Protein AF-A0A811Z339-F1 (afdb_monomer_lite)

pLDDT: mean 72.76, std 10.9, range [42.09, 88.31]

Secondary structure (DSSP, 8-state):
---TT-EEEEEETTSSEEEEE--TTS-GGGGSHHHHHHHHHHHHHHHTTT-----EEEEE-SSEEEEEEEETTEEEEEEEETTTTHHHHHHHHHHHHT-

Foldseek 3Di:
DDQPQKWKFKDFPQDQTPDTDHDPPFDPVCNDPVNVNVQVVVQVVVCVVVDPRRQWDWDDDPFKIWIWGDPVRMIMIIIGTDCSCVVVVVVVVVVVVVD

Structure (mmCIF, N/CA/C/O backbone):
data_AF-A0A811Z339-F1
#
_entry.id   AF-A0A811Z339-F1
#
loop_
_atom_site.group_PDB
_atom_site.id
_atom_site.type_symbol
_atom_site.label_atom_id
_atom_site.label_alt_id
_atom_site.label_comp_id
_atom_site.label_asym_id
_atom_site.label_entity_id
_atom_site.label_seq_id
_atom_site.pdbx_PDB_ins_code
_atom_site.Cartn_x
_atom_site.Cartn_y
_atom_site.Cartn_z
_atom_site.occupancy
_atom_site.B_iso_or_equiv
_atom_site.auth_seq_id
_atom_site.auth_comp_id
_atom_site.auth_asym_id
_atom_site.auth_atom_id
_atom_site.pdbx_PDB_model_num
ATOM 1 N N . MET A 1 1 ? -3.904 -16.582 2.461 1.00 47.53 1 MET A N 1
ATOM 2 C CA . MET A 1 1 ? -3.238 -16.824 1.163 1.00 47.53 1 MET A CA 1
ATOM 3 C C . MET A 1 1 ? -1.976 -15.963 1.097 1.00 47.53 1 MET A C 1
ATOM 5 O O . MET A 1 1 ? -2.031 -14.847 1.594 1.00 47.53 1 MET A O 1
ATOM 9 N N . MET A 1 2 ? -0.844 -16.449 0.571 1.00 55.31 2 MET A N 1
ATOM 10 C CA . MET A 1 2 ? 0.284 -15.567 0.220 1.00 55.31 2 MET A CA 1
ATOM 11 C C . MET A 1 2 ? 0.081 -15.102 -1.221 1.00 55.31 2 MET A C 1
ATOM 13 O O . MET A 1 2 ? -0.121 -15.940 -2.095 1.00 55.31 2 MET A O 1
ATOM 17 N N . ILE A 1 3 ? 0.079 -13.789 -1.447 1.00 60.38 3 ILE A N 1
ATOM 18 C CA . ILE A 1 3 ? -0.035 -13.201 -2.785 1.00 60.38 3 ILE A CA 1
ATOM 19 C C . ILE A 1 3 ? 1.381 -12.896 -3.255 1.00 60.38 3 ILE A C 1
ATOM 21 O O . ILE A 1 3 ? 2.067 -12.043 -2.689 1.00 60.38 3 ILE A O 1
ATOM 25 N N . GLU A 1 4 ? 1.836 -13.643 -4.253 1.00 57.75 4 GLU A N 1
ATOM 26 C CA . GLU A 1 4 ? 3.104 -13.377 -4.923 1.00 57.75 4 GLU A CA 1
ATOM 27 C C . GLU A 1 4 ? 3.025 -12.007 -5.615 1.00 57.75 4 GLU A C 1
ATOM 29 O O . GLU A 1 4 ? 1.998 -11.674 -6.195 1.00 57.75 4 GLU A O 1
ATOM 34 N N . GLY A 1 5 ? 4.059 -11.170 -5.474 1.00 59.91 5 GLY A N 1
ATOM 35 C CA . GLY A 1 5 ? 4.031 -9.794 -5.999 1.00 59.91 5 GLY A CA 1
ATOM 36 C C . GLY A 1 5 ? 3.316 -8.764 -5.111 1.00 59.91 5 GLY A C 1
ATOM 37 O O . GLY A 1 5 ? 3.248 -7.592 -5.475 1.00 59.91 5 GLY A O 1
ATOM 38 N N . LEU A 1 6 ? 2.832 -9.148 -3.921 1.00 66.19 6 LEU A N 1
ATOM 39 C CA . LEU A 1 6 ? 2.237 -8.205 -2.972 1.00 66.19 6 LEU A CA 1
ATOM 40 C C . LEU A 1 6 ? 3.304 -7.348 -2.287 1.00 66.19 6 LEU A C 1
ATOM 42 O O . LEU A 1 6 ? 4.065 -7.806 -1.433 1.00 66.19 6 LEU A O 1
ATOM 46 N N . HIS A 1 7 ? 3.299 -6.062 -2.599 1.00 73.94 7 HIS A N 1
ATOM 47 C CA . HIS A 1 7 ? 4.124 -5.061 -1.945 1.00 73.94 7 HIS A CA 1
ATOM 48 C C . HIS A 1 7 ? 3.303 -4.364 -0.866 1.00 73.94 7 HIS A C 1
ATOM 50 O O . HIS A 1 7 ? 2.223 -3.842 -1.136 1.00 73.94 7 HIS A O 1
ATOM 56 N N . THR A 1 8 ? 3.806 -4.352 0.367 1.00 67.06 8 THR A N 1
ATOM 57 C CA . THR A 1 8 ? 3.093 -3.759 1.503 1.00 67.06 8 THR A CA 1
ATOM 58 C C . THR A 1 8 ? 3.886 -2.600 2.079 1.00 67.06 8 THR A C 1
ATOM 60 O O . THR A 1 8 ? 5.051 -2.742 2.459 1.00 67.06 8 THR A O 1
ATOM 63 N N . VAL A 1 9 ? 3.233 -1.448 2.186 1.00 70.38 9 VAL A N 1
ATOM 64 C CA . VAL A 1 9 ? 3.775 -0.267 2.855 1.00 70.38 9 VAL A CA 1
ATOM 65 C C . VAL A 1 9 ? 2.864 0.113 4.009 1.00 70.38 9 VAL A C 1
ATOM 67 O O . VAL A 1 9 ? 1.667 0.329 3.820 1.00 70.38 9 VAL A O 1
ATOM 70 N N . VAL A 1 10 ? 3.442 0.219 5.203 1.00 70.38 10 VAL A N 1
ATOM 71 C CA . VAL A 1 10 ? 2.767 0.731 6.396 1.00 70.38 10 VAL A CA 1
ATOM 72 C C . VAL A 1 10 ? 3.414 2.052 6.785 1.00 70.38 10 VAL A C 1
ATOM 74 O O . VAL A 1 10 ? 4.616 2.114 7.061 1.00 70.38 10 VAL A O 1
ATOM 77 N N . SER A 1 11 ? 2.604 3.105 6.826 1.00 69.00 11 SER A N 1
ATOM 78 C CA . SER A 1 11 ? 3.047 4.463 7.144 1.00 69.00 11 SER A CA 1
ATOM 79 C C . SER A 1 11 ? 2.195 5.064 8.260 1.00 69.00 11 SER A C 1
ATOM 81 O O . SER A 1 11 ? 0.983 4.849 8.312 1.00 69.00 11 SER A O 1
ATOM 83 N N . ASP A 1 12 ? 2.816 5.855 9.136 1.00 72.31 12 ASP A N 1
ATOM 84 C CA . ASP A 1 12 ? 2.089 6.757 10.038 1.00 72.31 12 ASP A CA 1
ATOM 85 C C . ASP A 1 12 ? 1.454 7.905 9.225 1.00 72.31 12 ASP A C 1
ATOM 87 O O . ASP A 1 12 ? 2.008 8.328 8.207 1.00 72.31 12 ASP A O 1
ATOM 91 N N . LYS A 1 13 ? 0.296 8.417 9.665 1.00 60.19 13 LYS A N 1
ATOM 92 C CA . LYS A 1 13 ? -0.650 9.311 8.952 1.00 60.19 13 LYS A CA 1
ATOM 93 C C . LYS A 1 13 ? -0.142 10.688 8.503 1.00 60.19 13 LYS A C 1
ATOM 95 O O . LYS A 1 13 ? -0.928 11.552 8.126 1.00 60.19 13 LYS A O 1
ATOM 100 N N . GLY A 1 14 ? 1.162 10.881 8.471 1.00 58.00 14 GLY A N 1
ATOM 101 C CA . GLY A 1 14 ? 1.822 12.045 7.898 1.00 58.00 14 GLY A CA 1
ATOM 102 C C . GLY A 1 14 ? 3.342 11.927 7.916 1.00 58.00 14 GLY A C 1
ATOM 103 O O . GLY A 1 14 ? 4.018 12.952 7.893 1.00 58.00 14 GLY A O 1
ATOM 104 N N . ARG A 1 15 ? 3.897 10.711 8.035 1.00 53.53 15 ARG A N 1
ATOM 105 C CA . ARG A 1 15 ? 5.340 10.491 8.209 1.00 53.53 15 ARG A CA 1
ATOM 106 C C . ARG A 1 15 ? 5.879 9.401 7.281 1.00 53.53 15 ARG A C 1
ATOM 108 O O . ARG A 1 15 ? 5.136 8.712 6.587 1.00 53.53 15 ARG A O 1
ATOM 115 N N . VAL A 1 16 ? 7.207 9.306 7.272 1.00 60.03 16 VAL A N 1
ATOM 116 C CA . VAL A 1 16 ? 8.035 8.326 6.554 1.00 60.03 16 VAL A CA 1
ATOM 117 C C . VAL A 1 16 ? 7.474 6.901 6.726 1.00 60.03 16 VAL A C 1
ATOM 119 O O . VAL A 1 16 ? 7.063 6.558 7.840 1.00 60.03 16 VAL A O 1
ATOM 122 N N . PRO A 1 17 ? 7.468 6.068 5.664 1.00 61.91 17 PRO A N 1
ATOM 123 C CA . PRO A 1 17 ? 7.095 4.659 5.763 1.00 61.91 17 PRO A CA 1
ATOM 124 C C . PRO A 1 17 ? 7.807 3.987 6.933 1.00 61.91 17 PRO A C 1
ATOM 126 O O . PRO A 1 17 ? 9.033 4.006 7.011 1.00 61.91 17 PRO A O 1
ATOM 129 N N . SER A 1 18 ? 7.033 3.436 7.864 1.00 64.12 18 SER A N 1
ATOM 130 C CA . SER A 1 18 ? 7.566 2.831 9.087 1.00 64.12 18 SER A CA 1
ATOM 131 C C . SER A 1 18 ? 7.969 1.379 8.849 1.00 64.12 18 SER A C 1
ATOM 133 O O . SER A 1 18 ? 8.941 0.908 9.430 1.00 64.12 18 SER A O 1
ATOM 135 N N . ILE A 1 19 ? 7.247 0.677 7.968 1.00 67.94 19 ILE A N 1
ATOM 136 C CA . ILE A 1 19 ? 7.571 -0.684 7.534 1.00 67.94 19 ILE A CA 1
ATOM 137 C C . ILE A 1 19 ? 7.314 -0.780 6.032 1.00 67.94 19 ILE A C 1
ATOM 139 O O . ILE A 1 19 ? 6.223 -0.468 5.551 1.00 67.94 19 ILE A O 1
ATOM 143 N N . LYS A 1 20 ? 8.330 -1.221 5.293 1.00 69.56 20 LYS A N 1
ATOM 144 C CA . LYS A 1 20 ? 8.274 -1.430 3.848 1.00 69.56 20 LYS A CA 1
ATOM 145 C C . LYS A 1 20 ? 8.669 -2.873 3.562 1.00 69.56 20 LYS A C 1
ATOM 147 O O . LYS A 1 20 ? 9.825 -3.236 3.749 1.00 69.56 20 LYS A O 1
ATOM 152 N N . VAL A 1 21 ? 7.713 -3.680 3.113 1.00 71.00 21 VAL A N 1
ATOM 153 C CA . VAL A 1 21 ? 7.967 -5.033 2.608 1.00 71.00 21 VAL A CA 1
ATOM 154 C C . VAL A 1 21 ? 7.761 -4.986 1.107 1.00 71.00 21 VAL A C 1
ATOM 156 O O . VAL A 1 21 ? 6.635 -4.902 0.617 1.00 71.00 21 VAL A O 1
ATOM 159 N N . VAL A 1 22 ? 8.872 -4.940 0.382 1.00 68.56 22 VAL A N 1
ATOM 160 C CA . VAL A 1 22 ? 8.888 -4.718 -1.060 1.00 68.56 22 VAL A CA 1
ATOM 161 C C . VAL A 1 22 ? 9.860 -5.699 -1.697 1.00 68.56 22 VAL A C 1
ATOM 163 O O . VAL A 1 22 ? 11.024 -5.734 -1.321 1.00 68.56 22 VAL A O 1
ATOM 166 N N . ASN A 1 23 ? 9.360 -6.481 -2.652 1.00 69.25 23 ASN A N 1
ATOM 167 C CA . ASN A 1 23 ? 10.168 -7.199 -3.634 1.00 69.25 23 ASN A CA 1
ATOM 168 C C . ASN A 1 23 ? 10.616 -6.241 -4.766 1.00 69.25 23 ASN A C 1
ATOM 170 O O . ASN A 1 23 ? 9.959 -5.228 -5.008 1.00 69.25 23 ASN A O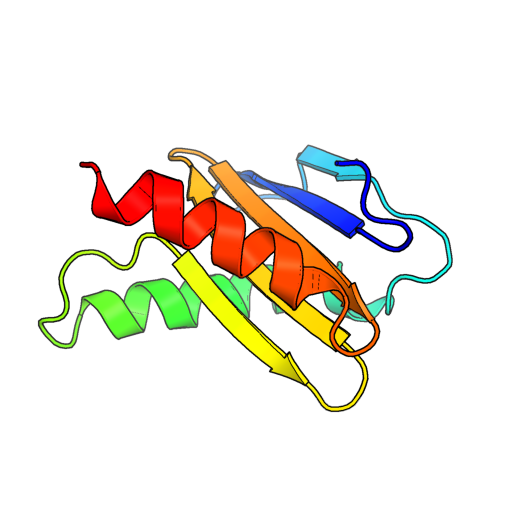 1
ATOM 174 N N . ASP A 1 24 ? 11.680 -6.586 -5.487 1.00 70.88 24 ASP A N 1
ATOM 175 C CA . ASP A 1 24 ? 12.305 -5.815 -6.575 1.00 70.88 24 ASP A CA 1
ATOM 176 C C . ASP A 1 24 ? 11.351 -5.499 -7.745 1.00 70.88 24 ASP A C 1
ATOM 178 O O . ASP A 1 24 ? 11.612 -4.608 -8.547 1.00 70.88 24 ASP A O 1
ATOM 182 N N . ASN A 1 25 ? 10.208 -6.186 -7.817 1.00 74.44 25 ASN A N 1
ATOM 183 C CA . ASN A 1 25 ? 9.190 -6.006 -8.855 1.00 74.44 25 ASN A CA 1
ATOM 184 C C . ASN A 1 25 ? 8.221 -4.828 -8.609 1.00 74.44 25 ASN A C 1
ATOM 186 O O . ASN A 1 25 ? 7.348 -4.582 -9.448 1.00 74.44 25 ASN A O 1
ATOM 190 N N . ALA A 1 26 ? 8.335 -4.110 -7.482 1.00 74.19 26 ALA A N 1
ATOM 191 C CA . ALA A 1 26 ? 7.465 -2.966 -7.203 1.00 74.19 26 ALA A CA 1
ATOM 192 C C . ALA A 1 26 ? 7.815 -1.777 -8.099 1.00 74.19 26 ALA A C 1
ATOM 194 O O . ALA A 1 26 ? 8.987 -1.395 -8.159 1.00 74.19 26 ALA A O 1
ATOM 195 N N . PRO A 1 27 ? 6.824 -1.077 -8.680 1.00 80.50 27 PRO A N 1
ATOM 196 C CA . PRO A 1 27 ? 7.105 0.176 -9.363 1.00 80.50 27 PRO A CA 1
ATOM 197 C C . PRO A 1 27 ? 7.652 1.210 -8.363 1.00 80.50 27 PRO A C 1
ATOM 199 O O . PRO A 1 27 ? 6.971 1.582 -7.406 1.00 80.50 27 PRO A O 1
ATOM 202 N N . GLU A 1 28 ? 8.879 1.688 -8.568 1.00 80.19 28 GLU A N 1
ATOM 203 C CA . GLU A 1 28 ? 9.630 2.480 -7.579 1.00 80.19 28 GLU A CA 1
ATOM 204 C C . GLU A 1 28 ? 8.885 3.750 -7.125 1.00 80.19 28 GLU A C 1
ATOM 206 O O . GLU A 1 28 ? 8.875 4.095 -5.938 1.00 80.19 28 GLU A O 1
ATOM 211 N N . HIS A 1 29 ? 8.183 4.417 -8.049 1.00 81.62 29 HIS A N 1
ATOM 212 C CA . HIS A 1 29 ? 7.439 5.650 -7.768 1.00 81.62 29 HIS A CA 1
ATOM 213 C C . HIS A 1 29 ? 6.267 5.441 -6.799 1.00 81.62 29 HIS A C 1
ATOM 215 O O . HIS A 1 29 ? 5.894 6.374 -6.089 1.00 81.62 29 HIS A O 1
ATOM 221 N N . THR A 1 30 ? 5.710 4.227 -6.719 1.00 79.38 30 THR A N 1
ATOM 222 C CA . THR A 1 30 ? 4.570 3.907 -5.835 1.00 79.38 30 THR A CA 1
ATOM 223 C C . THR A 1 30 ? 4.947 3.929 -4.355 1.00 79.38 30 THR A C 1
ATOM 225 O O . THR A 1 30 ? 4.092 4.030 -3.479 1.00 79.38 30 THR A O 1
ATOM 228 N N . LEU A 1 31 ? 6.246 3.868 -4.066 1.00 79.25 31 LEU A N 1
ATOM 229 C CA . LEU A 1 31 ? 6.799 3.801 -2.717 1.00 79.25 31 LEU A CA 1
ATOM 230 C C . LEU A 1 31 ? 7.224 5.182 -2.213 1.00 79.25 31 LEU A C 1
ATOM 232 O O . LEU A 1 31 ? 7.613 5.327 -1.052 1.00 79.25 31 LEU A O 1
ATOM 236 N N . GLN A 1 32 ? 7.168 6.197 -3.078 1.00 83.62 32 GLN A N 1
ATOM 237 C CA . GLN A 1 32 ? 7.517 7.559 -2.716 1.00 83.62 32 GLN A CA 1
ATOM 238 C C . GLN A 1 32 ? 6.462 8.142 -1.762 1.00 83.62 32 GLN A C 1
ATOM 240 O O . GLN A 1 32 ? 5.259 7.996 -2.005 1.00 83.62 32 GLN A O 1
ATOM 245 N N . PRO A 1 33 ? 6.874 8.882 -0.715 1.00 79.56 33 PRO A N 1
ATOM 246 C CA . PRO A 1 33 ? 5.940 9.508 0.220 1.00 79.56 33 PRO A CA 1
ATOM 247 C C . PRO A 1 33 ? 4.884 10.388 -0.461 1.00 79.56 33 PRO A C 1
ATOM 249 O O . PRO A 1 33 ? 3.737 10.421 -0.017 1.00 79.56 33 PRO A O 1
ATOM 252 N N . GLY A 1 34 ? 5.246 11.065 -1.558 1.00 82.56 34 GLY A N 1
ATOM 253 C CA . GLY A 1 34 ? 4.326 11.902 -2.333 1.00 82.56 34 GLY A CA 1
ATOM 254 C C . GLY A 1 34 ? 3.171 11.113 -2.955 1.00 82.56 34 GLY A C 1
ATOM 255 O O . GLY A 1 34 ? 2.021 11.538 -2.854 1.00 82.56 34 GLY A O 1
ATOM 256 N N . PHE A 1 35 ? 3.454 9.934 -3.516 1.00 85.38 35 PHE A N 1
ATOM 257 C CA . PHE A 1 35 ? 2.441 9.053 -4.098 1.00 85.38 35 PHE A CA 1
ATOM 258 C C . PHE A 1 35 ? 1.463 8.546 -3.027 1.00 85.38 35 PHE A C 1
ATOM 260 O O . PHE A 1 35 ? 0.248 8.709 -3.153 1.00 85.38 35 PHE A O 1
ATOM 267 N N . LEU A 1 36 ? 1.993 8.019 -1.918 1.00 81.94 36 LEU A N 1
ATOM 268 C CA . LEU A 1 36 ? 1.190 7.486 -0.810 1.00 81.94 36 LEU A CA 1
ATOM 269 C C . LEU A 1 36 ? 0.327 8.567 -0.135 1.00 81.94 36 LEU A C 1
ATOM 271 O O . LEU A 1 36 ? -0.819 8.307 0.244 1.00 81.94 36 LEU A O 1
ATOM 275 N N . SER A 1 37 ? 0.856 9.790 -0.023 1.00 81.12 37 SER A N 1
ATOM 276 C CA . SER A 1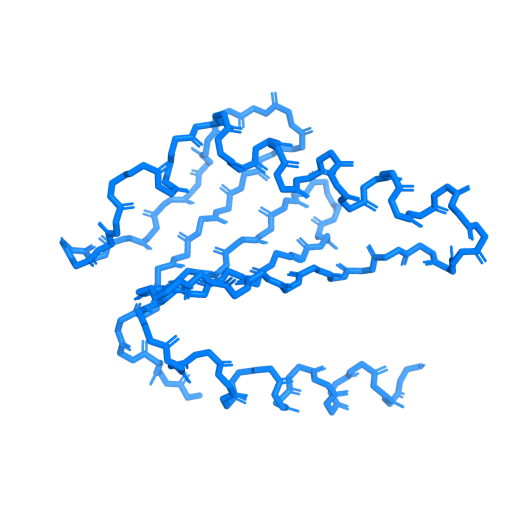 37 ? 0.138 10.942 0.539 1.00 81.12 37 SER A CA 1
ATOM 277 C C . SER A 1 37 ? -0.980 11.434 -0.381 1.00 81.12 37 SER A C 1
ATOM 279 O O . SER A 1 37 ? -2.056 11.790 0.101 1.00 81.12 37 SER A O 1
ATOM 2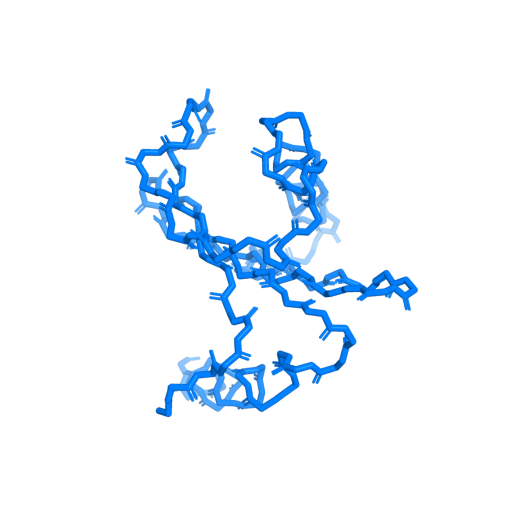81 N N . ALA A 1 38 ? -0.765 11.427 -1.701 1.00 81.06 38 ALA A N 1
ATOM 282 C CA . ALA A 1 38 ? -1.789 11.808 -2.672 1.00 81.06 38 ALA A CA 1
ATOM 283 C C . ALA A 1 38 ? -2.999 10.862 -2.608 1.00 81.06 38 ALA A C 1
ATOM 285 O O . ALA A 1 38 ? -4.137 11.326 -2.511 1.00 81.06 38 ALA A O 1
ATOM 286 N N . LEU A 1 39 ? -2.764 9.545 -2.560 1.00 79.38 39 LEU A N 1
ATOM 287 C CA . LEU A 1 39 ? -3.828 8.546 -2.400 1.00 79.38 39 LEU A CA 1
ATOM 288 C C . LEU A 1 39 ? -4.646 8.767 -1.115 1.00 79.38 39 LEU A C 1
ATOM 290 O O . LEU A 1 39 ? -5.880 8.691 -1.124 1.00 79.38 39 LEU A O 1
ATOM 294 N N . ARG A 1 40 ? -3.972 9.149 -0.024 1.00 76.62 40 ARG A N 1
ATOM 295 C CA . ARG A 1 40 ? -4.620 9.465 1.253 1.00 76.62 40 ARG A CA 1
ATOM 296 C C . ARG A 1 40 ? -5.445 10.754 1.205 1.00 76.62 40 ARG A C 1
ATOM 298 O O . ARG A 1 40 ? -6.520 10.841 1.811 1.00 76.62 40 ARG A O 1
ATOM 305 N N . LEU A 1 41 ? -4.966 11.766 0.486 1.00 77.25 41 LEU A N 1
ATOM 306 C CA . LEU A 1 41 ? -5.719 12.999 0.275 1.00 77.25 41 LEU A CA 1
ATOM 307 C 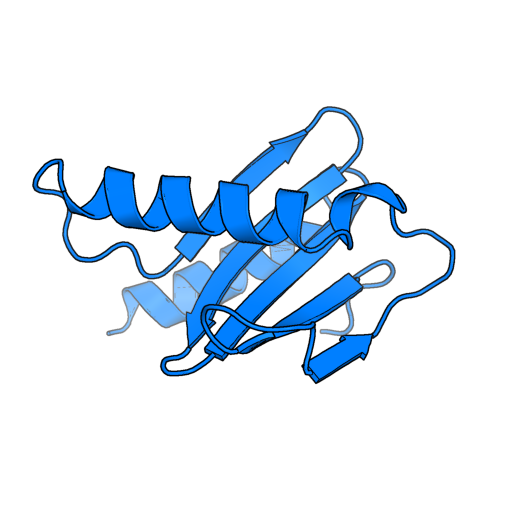C . LEU A 1 41 ? -7.014 12.717 -0.498 1.00 77.25 41 LEU A C 1
ATOM 309 O O . LEU A 1 41 ? -8.064 13.240 -0.125 1.00 77.25 41 LEU A O 1
ATOM 313 N N . HIS A 1 42 ? -6.963 11.852 -1.516 1.00 72.94 42 HIS A N 1
ATOM 314 C CA . HIS A 1 42 ? -8.153 11.412 -2.247 1.00 72.94 42 HIS A CA 1
ATOM 315 C C . HIS A 1 42 ? -9.161 10.692 -1.340 1.00 72.94 42 HIS A C 1
ATOM 317 O O . HIS A 1 42 ? -10.342 11.033 -1.373 1.00 72.94 42 HIS A O 1
ATOM 323 N N . GLN A 1 43 ? -8.705 9.792 -0.460 1.00 71.38 43 GLN A N 1
ATOM 324 C CA . GLN A 1 43 ? -9.562 9.154 0.553 1.00 71.38 43 GLN A CA 1
ATOM 325 C C . GLN A 1 43 ? -10.277 10.168 1.452 1.00 71.38 43 GLN A C 1
ATOM 327 O O . GLN A 1 43 ? -11.492 10.092 1.648 1.00 71.38 43 GLN A O 1
ATOM 332 N N . THR A 1 44 ? -9.515 11.126 1.989 1.00 68.62 44 THR A N 1
ATOM 333 C CA . THR A 1 44 ? -10.026 12.149 2.914 1.00 68.62 44 THR A CA 1
ATOM 334 C C . THR A 1 44 ? -11.032 13.063 2.217 1.00 68.62 44 THR A C 1
ATOM 336 O O . THR A 1 44 ? -12.083 13.364 2.774 1.00 68.62 44 THR A O 1
ATOM 339 N N . ARG A 1 45 ? -10.754 13.463 0.969 1.00 66.44 45 ARG A N 1
ATOM 340 C CA . ARG A 1 45 ? -11.679 14.269 0.160 1.00 66.44 45 ARG A CA 1
ATOM 341 C C . ARG A 1 45 ? -12.952 13.507 -0.199 1.00 66.44 45 ARG A C 1
ATOM 343 O O . ARG A 1 45 ? -14.023 14.097 -0.138 1.00 66.44 45 ARG A O 1
ATOM 350 N N . GLY A 1 46 ? -12.856 12.214 -0.510 1.00 62.31 46 GLY A N 1
ATOM 351 C CA . GLY A 1 46 ? -14.027 11.377 -0.776 1.00 62.31 46 GLY A CA 1
ATOM 352 C C . GLY A 1 46 ? -14.975 11.279 0.424 1.00 62.31 46 GLY A C 1
ATOM 353 O O . GLY A 1 46 ? -16.187 11.276 0.243 1.00 62.31 46 GLY A O 1
ATOM 354 N N . ALA A 1 47 ? -14.443 11.271 1.652 1.00 59.81 47 ALA A N 1
ATOM 355 C CA . ALA A 1 47 ? -15.256 11.238 2.870 1.00 59.81 47 ALA A CA 1
ATOM 356 C C . ALA A 1 47 ? -16.026 12.554 3.120 1.00 59.81 47 ALA A C 1
ATOM 358 O O . ALA A 1 47 ? -17.041 12.549 3.808 1.00 59.81 47 ALA A O 1
ATOM 359 N N . ASN A 1 48 ? -15.583 13.674 2.536 1.00 60.91 48 ASN A N 1
ATOM 360 C CA . ASN A 1 48 ? -16.254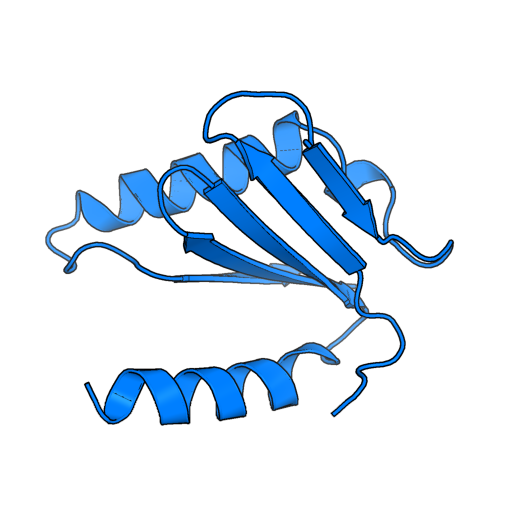 14.975 2.648 1.00 60.91 48 ASN A CA 1
ATOM 361 C C . ASN A 1 48 ? -17.435 15.139 1.669 1.00 60.91 48 ASN A C 1
ATOM 363 O O . ASN A 1 48 ? -18.126 16.152 1.719 1.00 60.91 48 ASN A O 1
ATOM 367 N N . LEU A 1 49 ? -17.678 14.166 0.780 1.00 60.53 49 LEU A N 1
ATOM 368 C CA . LEU A 1 49 ? -18.777 14.170 -0.198 1.00 60.53 49 LEU A CA 1
ATOM 369 C C . LEU A 1 49 ? -20.046 13.461 0.324 1.00 60.53 49 LEU A C 1
ATOM 371 O O . LEU A 1 49 ? -20.777 12.858 -0.454 1.00 60.53 49 LEU A O 1
ATOM 375 N N . ASN A 1 50 ? -20.310 13.503 1.636 1.00 57.22 50 ASN A N 1
ATOM 376 C CA . ASN A 1 50 ? -21.417 12.795 2.308 1.00 57.22 50 ASN A CA 1
ATOM 377 C C . ASN A 1 50 ? -21.413 11.258 2.168 1.00 57.22 50 ASN A C 1
ATOM 379 O O . ASN A 1 50 ? -22.388 10.604 2.539 1.00 57.22 50 ASN A O 1
ATOM 383 N N . PHE A 1 51 ? -20.319 10.656 1.698 1.00 55.50 51 PHE A N 1
ATOM 384 C CA . PHE A 1 51 ? -20.090 9.224 1.882 1.00 55.50 51 PHE A CA 1
ATOM 385 C C . PHE A 1 51 ? -19.698 8.964 3.342 1.00 55.50 51 PHE A C 1
ATOM 387 O O . PHE A 1 51 ? -18.984 9.765 3.951 1.00 55.50 51 PHE A O 1
ATOM 394 N N . GLN A 1 52 ? -20.146 7.843 3.924 1.00 59.41 52 GLN A N 1
ATOM 395 C CA . GLN A 1 52 ? -19.616 7.404 5.219 1.00 59.41 52 GLN A CA 1
ATOM 396 C C . GLN A 1 52 ? -18.083 7.333 5.149 1.00 59.41 52 GLN A C 1
ATOM 398 O O . GLN A 1 52 ? -17.517 7.101 4.083 1.00 59.41 52 GLN A O 1
ATOM 403 N N . LYS A 1 53 ? -17.405 7.544 6.286 1.00 61.72 53 LYS A N 1
ATOM 404 C CA . LYS A 1 53 ? -15.937 7.553 6.393 1.00 61.72 53 LYS A CA 1
ATOM 405 C C . LYS A 1 53 ? -15.317 6.418 5.558 1.00 61.72 53 LYS A C 1
ATOM 407 O O . LYS A 1 53 ? -15.443 5.252 5.927 1.00 61.72 53 LYS A O 1
ATOM 412 N N . ASN A 1 54 ? -14.660 6.772 4.448 1.00 62.31 54 ASN A N 1
ATOM 413 C CA . ASN A 1 54 ? -14.058 5.811 3.522 1.00 62.31 54 ASN A CA 1
ATOM 414 C C . ASN A 1 54 ? -12.989 4.994 4.250 1.00 62.31 54 ASN A C 1
ATOM 416 O O . ASN A 1 54 ? -11.923 5.516 4.577 1.00 62.31 54 ASN A O 1
ATOM 420 N N . LYS A 1 55 ? -13.287 3.721 4.523 1.00 67.25 55 LYS A N 1
ATOM 421 C CA . LYS A 1 55 ? -12.356 2.811 5.204 1.00 67.25 55 LYS A CA 1
ATOM 422 C C . LYS A 1 55 ? -11.212 2.393 4.273 1.00 67.25 55 LYS A C 1
ATOM 424 O O . LYS A 1 55 ? -10.075 2.290 4.727 1.00 67.25 55 LYS A O 1
ATOM 429 N N . ASN A 1 56 ? -11.506 2.243 2.976 1.00 73.88 56 ASN A N 1
ATOM 430 C CA . ASN A 1 56 ? -10.593 1.721 1.957 1.00 73.88 56 ASN A CA 1
ATOM 431 C C . ASN A 1 56 ? -10.644 2.579 0.669 1.00 73.88 56 ASN A C 1
ATOM 433 O O . ASN A 1 56 ? -11.675 3.175 0.365 1.00 73.88 56 ASN A O 1
ATOM 437 N N . ASN A 1 57 ? -9.553 2.626 -0.101 1.00 79.69 57 ASN A N 1
ATOM 438 C CA . ASN A 1 57 ? -9.474 3.180 -1.463 1.00 79.69 57 ASN A CA 1
ATOM 439 C C . ASN A 1 57 ? -8.757 2.185 -2.370 1.00 79.69 57 ASN A C 1
ATOM 441 O O . ASN A 1 57 ? -7.741 1.626 -1.965 1.00 79.69 57 ASN A O 1
ATOM 445 N N . ILE A 1 58 ? -9.273 1.998 -3.581 1.00 84.69 58 ILE A N 1
ATOM 446 C CA . ILE A 1 58 ? -8.711 1.095 -4.581 1.00 84.69 58 ILE A CA 1
ATOM 447 C C . ILE A 1 58 ? -8.474 1.891 -5.852 1.00 84.69 58 ILE A C 1
ATOM 449 O O . ILE A 1 58 ? -9.392 2.507 -6.390 1.00 84.69 58 ILE A O 1
ATOM 453 N N . CYS A 1 59 ? -7.232 1.890 -6.315 1.00 85.12 59 CYS A N 1
ATOM 454 C CA . CYS A 1 59 ? -6.807 2.595 -7.513 1.00 85.12 59 CYS A CA 1
ATOM 455 C C . CYS A 1 59 ? -6.252 1.593 -8.523 1.00 85.12 59 CYS A C 1
ATOM 457 O O . CYS A 1 59 ? -5.330 0.838 -8.215 1.00 85.12 59 CYS A O 1
ATOM 459 N N . TYR A 1 60 ? -6.807 1.622 -9.731 1.00 86.62 60 TYR A N 1
ATOM 460 C CA . TYR A 1 60 ? -6.361 0.820 -10.863 1.00 86.62 60 TYR A CA 1
ATOM 461 C C . TYR A 1 60 ? -5.510 1.693 -11.786 1.00 86.62 60 TYR A C 1
ATOM 463 O O . TYR A 1 60 ? -5.975 2.729 -12.263 1.00 86.62 60 TYR A O 1
ATOM 471 N N . TYR A 1 61 ? -4.274 1.275 -12.037 1.00 87.19 61 TYR A N 1
ATOM 472 C CA . TYR A 1 61 ? -3.393 1.854 -13.047 1.00 87.19 61 TYR A CA 1
ATOM 473 C C . TYR A 1 61 ? -3.158 0.828 -14.160 1.00 87.19 61 TYR A C 1
ATOM 475 O O . TYR A 1 61 ? -3.442 -0.356 -13.996 1.00 87.19 61 TYR A O 1
ATOM 483 N N . ASN A 1 62 ? -2.608 1.267 -15.295 1.00 87.38 62 ASN A N 1
ATOM 484 C CA . ASN A 1 62 ? -2.398 0.382 -16.447 1.00 87.38 62 ASN A CA 1
ATOM 485 C C . ASN A 1 62 ? -1.551 -0.859 -16.129 1.00 87.38 62 ASN A C 1
ATOM 487 O O . ASN A 1 62 ? -1.763 -1.903 -16.735 1.00 87.38 62 ASN A O 1
ATOM 491 N N . THR A 1 63 ? -0.577 -0.739 -15.225 1.00 86.56 63 THR A N 1
ATOM 492 C CA . THR A 1 63 ? 0.395 -1.806 -14.943 1.00 86.56 63 THR A CA 1
ATOM 493 C C . THR A 1 63 ? 0.352 -2.319 -13.507 1.00 86.56 63 THR A C 1
ATOM 495 O O . THR A 1 63 ? 0.954 -3.352 -13.230 1.00 86.56 63 THR A O 1
ATOM 498 N N . TYR A 1 64 ? -0.360 -1.645 -12.600 1.00 87.06 64 TYR A N 1
ATOM 499 C CA . TYR A 1 64 ? -0.419 -2.004 -11.184 1.00 87.06 64 TYR A CA 1
ATOM 500 C C . TYR A 1 64 ? -1.713 -1.524 -10.520 1.00 87.06 64 TYR A C 1
ATOM 502 O O . TYR A 1 64 ? -2.425 -0.659 -11.030 1.00 87.06 64 TYR A O 1
ATOM 510 N N . GLN A 1 65 ? -1.999 -2.072 -9.348 1.00 88.31 65 GLN A N 1
ATOM 511 C CA . GLN A 1 65 ? -3.129 -1.723 -8.500 1.00 88.31 65 GLN A CA 1
ATOM 512 C C . GLN A 1 65 ? -2.646 -1.323 -7.118 1.00 88.31 65 GLN A C 1
ATOM 514 O O . GLN A 1 65 ? -1.605 -1.789 -6.655 1.00 88.31 65 GLN A O 1
ATOM 519 N N . VAL A 1 66 ? -3.425 -0.469 -6.456 1.00 88.06 66 VAL A N 1
ATOM 520 C CA . VAL A 1 66 ? -3.167 -0.052 -5.080 1.00 88.06 66 VAL A CA 1
ATOM 521 C C . VAL A 1 66 ? -4.441 -0.163 -4.254 1.00 88.06 66 VAL A C 1
ATOM 523 O O . VAL A 1 66 ? -5.440 0.468 -4.593 1.00 88.06 66 VAL A O 1
ATOM 526 N N . ILE A 1 67 ? -4.397 -0.915 -3.153 1.00 86.31 67 ILE A N 1
ATOM 527 C CA . ILE A 1 67 ? -5.437 -0.937 -2.116 1.00 86.31 67 ILE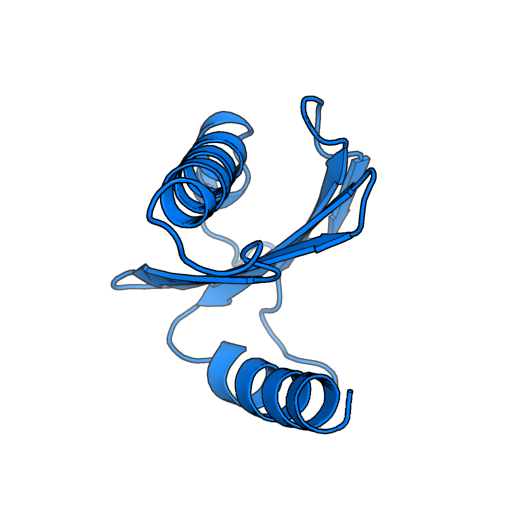 A CA 1
ATOM 528 C C . ILE A 1 67 ? -4.877 -0.250 -0.878 1.00 86.31 67 ILE A C 1
ATOM 530 O O . ILE A 1 67 ? -3.909 -0.715 -0.284 1.00 86.31 67 ILE A O 1
ATOM 534 N N . GLN A 1 68 ? -5.499 0.844 -0.460 1.00 85.81 68 GLN A N 1
ATOM 535 C CA . GLN A 1 68 ? -5.098 1.603 0.715 1.00 85.81 68 GLN A CA 1
ATOM 536 C C . GLN A 1 68 ? -6.212 1.573 1.761 1.00 85.81 68 GLN A C 1
ATOM 538 O O . GLN A 1 68 ? -7.371 1.823 1.435 1.00 85.81 68 GLN A O 1
ATOM 543 N N . PHE A 1 69 ? -5.873 1.296 3.015 1.00 81.06 69 PHE A N 1
ATOM 544 C CA . PHE A 1 69 ? -6.833 1.119 4.102 1.00 81.06 69 PHE A CA 1
ATOM 545 C C . PHE A 1 69 ? -6.434 1.921 5.343 1.00 81.06 69 PHE A C 1
ATOM 547 O O . PHE A 1 69 ? -5.255 2.072 5.680 1.00 81.06 69 PHE A O 1
ATOM 554 N N . ASP A 1 70 ? -7.444 2.474 6.011 1.00 76.75 70 ASP A N 1
ATOM 555 C CA . ASP A 1 70 ? -7.283 3.294 7.206 1.00 76.75 70 ASP A CA 1
ATOM 556 C C . ASP A 1 70 ? -7.207 2.417 8.469 1.00 76.75 70 ASP A C 1
ATOM 558 O O . ASP A 1 70 ? -8.227 1.991 9.006 1.00 76.75 70 ASP A O 1
ATOM 562 N N . CYS A 1 71 ? -6.001 2.226 9.011 1.00 74.56 71 CYS A N 1
ATOM 563 C CA . CYS A 1 71 ? -5.758 1.537 10.285 1.00 74.56 71 CYS A CA 1
ATOM 564 C C . CYS A 1 71 ? -5.271 2.523 11.348 1.00 74.56 71 CYS A C 1
ATOM 566 O O . CYS A 1 71 ? -4.134 2.432 11.794 1.00 74.56 71 CYS A O 1
ATOM 568 N N . LEU A 1 72 ? -6.114 3.493 11.725 1.00 69.94 72 LEU A N 1
ATOM 569 C CA . LEU A 1 72 ? -5.764 4.575 12.659 1.00 69.94 72 LEU A CA 1
ATOM 570 C C . LEU A 1 72 ? -4.918 4.087 13.859 1.00 69.94 72 LEU A C 1
ATOM 572 O O . LEU A 1 72 ? -5.359 3.174 14.554 1.00 69.94 72 LEU A O 1
ATOM 576 N N . PRO A 1 73 ? -3.742 4.695 14.126 1.00 74.31 73 PRO A N 1
ATOM 577 C CA . PRO A 1 73 ? -3.173 5.901 13.502 1.00 74.31 73 PRO A CA 1
ATOM 578 C C . PRO A 1 73 ? -2.404 5.661 12.188 1.00 74.31 73 PRO A C 1
ATOM 580 O O . PRO A 1 73 ? -1.901 6.612 11.605 1.00 74.31 73 PRO A O 1
ATOM 583 N N . LEU A 1 74 ? -2.330 4.429 11.698 1.00 78.38 74 LEU A N 1
ATOM 584 C CA . LEU A 1 74 ? -1.581 4.027 10.510 1.00 78.38 74 LEU A CA 1
ATOM 585 C C . LEU A 1 74 ? -2.432 4.050 9.233 1.00 78.38 74 LEU A C 1
ATOM 587 O O . LEU A 1 74 ? -3.666 4.116 9.250 1.00 78.38 74 LEU A O 1
ATOM 591 N N . VAL A 1 75 ? -1.733 3.968 8.109 1.00 77.94 75 VAL A N 1
ATOM 592 C CA . VAL A 1 75 ? -2.283 3.671 6.789 1.00 77.94 75 VAL A CA 1
ATOM 593 C C . VAL A 1 75 ? -1.511 2.488 6.229 1.00 77.94 75 VAL A C 1
ATOM 595 O O . VAL A 1 75 ? -0.280 2.519 6.171 1.00 77.94 75 VAL A O 1
ATOM 598 N N . GLY A 1 76 ? -2.235 1.453 5.818 1.00 83.81 76 GLY A N 1
ATOM 599 C CA . GLY A 1 76 ? -1.656 0.340 5.079 1.00 83.81 76 GLY A CA 1
ATOM 600 C C . GLY A 1 76 ? -1.942 0.484 3.591 1.00 83.81 76 GLY A C 1
ATOM 601 O O . GLY A 1 76 ? -3.025 0.917 3.202 1.00 83.81 76 GLY A O 1
ATOM 602 N N . SER A 1 77 ? -0.950 0.175 2.760 1.00 85.75 77 SER A N 1
ATOM 603 C CA . SER A 1 77 ? -1.059 0.192 1.300 1.00 85.75 77 SER A CA 1
ATOM 604 C C . SER A 1 77 ? -0.532 -1.124 0.741 1.00 85.75 77 SER A C 1
ATOM 606 O O . SER A 1 77 ? 0.626 -1.467 0.971 1.00 85.75 77 SER A O 1
ATOM 608 N N . PHE A 1 78 ? -1.378 -1.836 0.008 1.00 87.12 78 PHE A N 1
ATOM 609 C CA . PHE A 1 78 ? -1.019 -2.981 -0.815 1.00 87.12 78 PHE A CA 1
ATOM 610 C C . PHE A 1 78 ? -0.862 -2.520 -2.255 1.00 87.12 78 PHE A C 1
ATOM 612 O O . PHE A 1 78 ? -1.750 -1.855 -2.782 1.00 87.12 78 PHE A O 1
ATOM 619 N N . ILE A 1 79 ? 0.254 -2.864 -2.882 1.00 86.38 79 ILE A N 1
ATOM 620 C CA . ILE A 1 79 ? 0.567 -2.544 -4.272 1.00 86.38 79 ILE A CA 1
ATOM 621 C C . ILE A 1 79 ? 0.926 -3.863 -4.954 1.00 86.38 79 ILE A C 1
ATOM 623 O O . ILE A 1 79 ? 1.735 -4.614 -4.418 1.00 86.38 79 ILE A O 1
ATOM 627 N N . ALA A 1 80 ? 0.340 -4.161 -6.108 1.00 85.44 80 ALA A N 1
ATOM 628 C CA . ALA A 1 80 ? 0.741 -5.313 -6.919 1.00 85.44 80 ALA A CA 1
ATOM 629 C C . ALA A 1 80 ? 0.574 -5.003 -8.403 1.00 85.44 80 ALA A C 1
ATOM 631 O O . ALA A 1 80 ? -0.129 -4.058 -8.766 1.00 85.44 80 ALA A O 1
ATOM 632 N N . ASN A 1 81 ? 1.223 -5.783 -9.260 1.00 83.19 81 ASN A N 1
ATOM 633 C CA . ASN A 1 81 ? 1.146 -5.584 -10.700 1.00 83.19 81 ASN A CA 1
ATOM 634 C C . ASN A 1 81 ? -0.158 -6.180 -11.261 1.00 83.19 81 ASN A C 1
ATOM 636 O O . ASN A 1 81 ? -0.773 -7.071 -10.677 1.00 83.19 81 ASN A O 1
ATOM 640 N N . GLY A 1 82 ? -0.614 -5.670 -12.406 1.00 81.81 82 GLY A N 1
ATOM 641 C CA . GLY A 1 82 ? -1.791 -6.206 -13.096 1.00 81.81 82 GLY A CA 1
ATOM 642 C C . GLY A 1 82 ? -3.049 -6.266 -12.218 1.00 81.81 82 GLY A C 1
ATOM 643 O O . GLY A 1 82 ? -3.440 -5.257 -11.641 1.00 81.81 82 GLY A O 1
ATOM 644 N N . ASN A 1 83 ? -3.697 -7.437 -12.157 1.00 78.00 83 ASN A N 1
ATOM 645 C CA . ASN A 1 83 ? -4.939 -7.679 -11.402 1.00 78.00 83 ASN A CA 1
ATOM 646 C C . ASN A 1 83 ? -4.755 -8.623 -10.201 1.00 78.00 83 ASN A C 1
ATOM 648 O O . ASN A 1 83 ? -5.684 -9.318 -9.789 1.00 78.00 83 ASN A O 1
ATOM 652 N N . GLU A 1 84 ? -3.543 -8.669 -9.652 1.00 82.44 84 GLU A N 1
ATOM 653 C CA . GLU A 1 84 ? -3.152 -9.611 -8.595 1.00 82.44 84 GLU A CA 1
ATOM 654 C C . GLU A 1 84 ? -3.819 -9.320 -7.240 1.00 82.44 84 GLU A C 1
ATOM 656 O O . GLU A 1 84 ? -3.889 -10.205 -6.388 1.00 82.44 84 GLU A O 1
ATOM 661 N N . LEU A 1 85 ? -4.363 -8.112 -7.034 1.00 82.00 85 LEU A N 1
ATOM 662 C CA . LEU A 1 85 ? -5.075 -7.754 -5.800 1.00 82.00 85 LEU A CA 1
ATOM 663 C C . LEU A 1 85 ? -6.565 -8.124 -5.815 1.00 82.00 85 LEU A C 1
ATOM 665 O O . LEU A 1 85 ? -7.215 -8.013 -4.774 1.00 82.00 85 LEU A O 1
ATOM 669 N N . ALA A 1 86 ? -7.120 -8.582 -6.943 1.00 80.81 86 ALA A N 1
ATOM 670 C CA . ALA A 1 86 ? -8.542 -8.923 -7.037 1.00 80.81 86 ALA A CA 1
ATOM 671 C C . ALA A 1 86 ? -8.997 -9.984 -6.010 1.00 80.81 86 ALA A C 1
ATOM 673 O O . ALA A 1 86 ? -10.019 -9.764 -5.358 1.00 80.81 86 ALA A O 1
ATOM 674 N N . PRO A 1 87 ? -8.249 -11.082 -5.768 1.00 81.12 87 PRO A N 1
ATOM 675 C CA . PRO A 1 87 ? -8.623 -12.053 -4.739 1.00 81.12 87 PRO A CA 1
ATOM 676 C C . PRO A 1 87 ? -8.606 -11.461 -3.323 1.00 81.12 87 PRO A C 1
ATOM 678 O O . PRO A 1 87 ? -9.505 -11.730 -2.530 1.00 81.12 87 PRO A O 1
ATOM 681 N N . LEU A 1 88 ? -7.615 -10.610 -3.017 1.00 78.44 88 LEU A N 1
ATOM 682 C CA . LEU A 1 88 ? -7.515 -9.930 -1.721 1.00 78.44 88 LEU A CA 1
ATOM 683 C C . LEU A 1 88 ? -8.704 -9.002 -1.489 1.00 78.44 88 LEU A C 1
ATOM 685 O O . LEU A 1 88 ? -9.213 -8.904 -0.376 1.00 78.44 88 LEU A O 1
ATOM 689 N N . PHE A 1 89 ? -9.138 -8.306 -2.539 1.00 76.12 89 PHE A N 1
ATOM 690 C CA . PHE A 1 89 ? -10.294 -7.431 -2.460 1.00 76.12 89 PHE A CA 1
ATOM 691 C C . PHE A 1 89 ? -11.578 -8.203 -2.147 1.00 76.12 89 PHE A C 1
ATOM 693 O O . PHE A 1 89 ? -12.323 -7.783 -1.264 1.00 76.12 89 PHE A O 1
ATOM 700 N N . GLU A 1 90 ? -11.820 -9.334 -2.813 1.00 79.81 90 GLU A N 1
ATOM 701 C CA . GLU A 1 90 ? -13.005 -10.154 -2.536 1.00 79.81 90 GLU A CA 1
ATOM 702 C C . GLU A 1 90 ? -13.008 -10.708 -1.106 1.00 79.81 90 GLU A C 1
ATOM 704 O O . GLU A 1 90 ? -14.047 -10.681 -0.444 1.00 79.81 90 GLU A O 1
ATOM 709 N N . GLU A 1 91 ? -11.854 -11.133 -0.583 1.00 75.81 91 GLU A N 1
ATOM 710 C CA . GLU A 1 91 ? -11.729 -11.529 0.826 1.00 75.81 91 GLU A CA 1
ATOM 711 C C . GLU A 1 91 ? -12.004 -10.350 1.775 1.00 75.81 91 GLU A C 1
ATOM 713 O O . GLU A 1 91 ? -12.781 -10.474 2.725 1.00 75.81 91 GLU A O 1
ATOM 718 N N . LEU A 1 92 ? -11.422 -9.175 1.509 1.00 71.44 92 LEU A N 1
ATOM 719 C CA . LEU A 1 92 ? -11.658 -7.975 2.318 1.00 71.44 92 LEU A CA 1
ATOM 720 C C . LEU A 1 92 ? -13.130 -7.548 2.294 1.00 71.44 92 LEU A C 1
ATOM 722 O O . LEU A 1 92 ? -13.658 -7.126 3.323 1.00 71.44 92 LEU A O 1
ATOM 726 N N . ARG A 1 93 ? -13.808 -7.674 1.148 1.00 69.50 93 ARG A N 1
ATOM 727 C CA . ARG A 1 93 ? -15.237 -7.375 1.008 1.00 69.50 93 ARG A CA 1
ATOM 728 C C . ARG A 1 93 ? -16.078 -8.267 1.920 1.00 69.50 93 ARG A C 1
ATOM 730 O O . ARG A 1 93 ? -16.936 -7.751 2.631 1.00 69.50 93 ARG A O 1
ATOM 737 N N . GLN A 1 94 ? -15.783 -9.567 1.965 1.00 69.56 94 GLN A N 1
ATOM 738 C CA . GLN A 1 94 ? -16.482 -10.508 2.847 1.00 69.56 94 GLN A CA 1
ATOM 739 C C . GLN A 1 94 ? -16.325 -10.148 4.327 1.00 69.56 94 GLN A C 1
ATOM 741 O O . GLN A 1 94 ? -17.280 -10.255 5.082 1.00 69.56 94 GLN A O 1
ATOM 746 N N . VAL A 1 95 ? -15.150 -9.683 4.757 1.00 60.69 95 VAL A N 1
ATOM 747 C CA . VAL A 1 95 ? -14.936 -9.279 6.159 1.00 60.69 95 VAL A CA 1
ATOM 748 C C . VAL A 1 95 ? -15.677 -7.977 6.494 1.00 60.69 95 VAL A C 1
ATOM 750 O O . VAL A 1 95 ? -16.180 -7.815 7.605 1.00 60.69 95 VAL A O 1
ATOM 753 N N . VAL A 1 96 ? -15.765 -7.047 5.539 1.00 56.34 96 VAL A N 1
ATOM 754 C CA . VAL A 1 96 ? -16.418 -5.743 5.738 1.00 56.34 96 VAL A CA 1
ATOM 755 C C . VAL A 1 96 ? -17.947 -5.845 5.730 1.00 56.34 96 VAL A C 1
ATOM 757 O O . VAL A 1 96 ? -18.585 -5.118 6.484 1.00 56.34 96 VAL A O 1
ATOM 760 N N . GLU A 1 97 ? -18.540 -6.732 4.928 1.00 51.56 97 GLU A N 1
ATOM 761 C CA . GLU A 1 97 ? -20.003 -6.895 4.828 1.00 51.56 97 GLU A CA 1
ATOM 762 C C . GLU A 1 97 ? -20.649 -7.580 6.047 1.00 51.56 97 GLU A C 1
ATOM 764 O O . GLU A 1 97 ? -21.867 -7.532 6.200 1.00 51.56 97 GLU A O 1
ATOM 769 N N . VAL A 1 98 ? -19.860 -8.194 6.934 1.00 45.28 98 VAL A N 1
ATOM 770 C CA . VAL A 1 98 ? -20.357 -8.908 8.130 1.00 45.28 98 VAL A CA 1
ATOM 771 C C . VAL A 1 98 ? -20.419 -7.990 9.372 1.00 45.28 98 VAL A C 1
ATOM 773 O O . VAL A 1 98 ? -20.812 -8.435 10.448 1.00 45.28 98 VAL A O 1
ATOM 776 N N . SER A 1 99 ? -20.039 -6.710 9.242 1.00 42.09 99 SER A N 1
ATOM 777 C CA . SER A 1 99 ? -19.916 -5.740 10.351 1.00 42.09 99 SER A CA 1
ATOM 778 C C . SER A 1 99 ? -20.989 -4.656 10.360 1.00 42.09 99 SER A C 1
ATOM 780 O O . SER A 1 99 ? -21.224 -4.050 9.292 1.00 42.09 99 SER A O 1
#

Radius of gyration: 13.23 Å; chains: 1; bounding box: 34×32×30 Å

InterPro domains:
  IPR015019 Ragulator complex protein LAMTOR3 [PF08923] (3-83)
  IPR015019 Ragulator complex protein LAMTOR3 [PTHR13378] (3-83)
  IPR015019 Ragulator complex protein LAMTOR3 [SM01278] (2-96)

Sequence (99 aa):
MMIEGLHTVVSDKGRVPSIKVVNDNAPEHTLQPGFLSALRLHQTRGANLNFQKNKNNICYYNTYQVIQFDCLPLVGSFIANGNELAPLFEELRQVVEVS

Organism: Nyctereutes procyonoides (NCBI:txid34880)